Protein AF-A0A6L7WJ72-F1 (afdb_monomer_lite)

Foldseek 3Di:
DQPCVPDPVSVVVLLVVLQVVQLVQLVVLVVPDPDRDSVNSSQLRSVLSSVLSVLLSCLLVLCVVDPPVPDDPVVNCVSLVVSLQVSLVVSVVVSVVSLVVQVVDPVDDPSNVVSCVVVCPCSSVVSSVVSVVSNVVSSVVVVVVVVVVVVVVVVVVVVVVVVVVVVVVVVD

Secondary structure (DSSP, 8-state):
--TTTTSHHHHHHHHHHHHHHHHHHHHHHHHTSTT--HHHHHHHHHHHHHHHHHHHTTHHHHHHHS-TTTS-HHHHHHHHHHHHHHHHHHHHHHHHHHHHHHHTSTTS-HHHHHHHHTTGGGHHHHHHHHHHHHHHHHHHHHHHHHHHHHHHHHHHHHHHHHHHHHHHHHT-

Structure (mmCIF, N/CA/C/O backbone):
data_AF-A0A6L7WJ72-F1
#
_entry.id   AF-A0A6L7WJ72-F1
#
loop_
_atom_site.group_PDB
_atom_site.id
_atom_site.type_symbol
_atom_site.label_atom_id
_atom_site.label_alt_id
_atom_site.label_comp_id
_atom_site.label_asym_id
_atom_site.label_entity_id
_atom_site.label_seq_id
_atom_site.pdbx_PDB_ins_code
_atom_site.Cartn_x
_atom_site.Cartn_y
_atom_site.Cartn_z
_atom_site.occupancy
_atom_site.B_iso_or_equiv
_atom_site.auth_seq_id
_atom_site.auth_comp_id
_atom_site.auth_asym_id
_atom_site.auth_atom_id
_atom_site.pdbx_PDB_model_num
ATOM 1 N N . MET A 1 1 ? -15.420 7.872 7.456 1.00 66.81 1 MET A N 1
ATOM 2 C CA . MET A 1 1 ? -14.258 8.659 6.985 1.00 66.81 1 MET A CA 1
ATOM 3 C C . MET A 1 1 ? -12.991 7.870 7.291 1.00 66.81 1 MET A C 1
ATOM 5 O O . MET A 1 1 ? -12.925 7.295 8.369 1.00 66.81 1 MET A O 1
ATOM 9 N N . HIS A 1 2 ? -12.045 7.760 6.353 1.00 74.06 2 HIS A N 1
ATOM 10 C CA . HIS A 1 2 ? -10.807 6.997 6.562 1.00 74.06 2 HIS A CA 1
ATOM 11 C C . HIS A 1 2 ? -9.865 7.766 7.511 1.00 74.06 2 HIS A C 1
ATOM 13 O O . HIS A 1 2 ? -9.567 8.929 7.224 1.00 74.06 2 HIS A O 1
ATOM 19 N N . PRO A 1 3 ? -9.363 7.166 8.605 1.00 78.06 3 PRO A N 1
ATOM 20 C CA . PRO A 1 3 ? -8.590 7.884 9.628 1.00 78.06 3 PRO A CA 1
ATOM 21 C C . PRO A 1 3 ? -7.298 8.511 9.085 1.00 78.06 3 PRO A C 1
ATOM 23 O O . PRO A 1 3 ? -6.949 9.633 9.457 1.00 78.06 3 PRO A O 1
ATOM 26 N N . ILE A 1 4 ? -6.633 7.843 8.134 1.00 79.12 4 ILE A N 1
ATOM 27 C CA . ILE A 1 4 ? -5.433 8.383 7.468 1.00 79.12 4 ILE A CA 1
ATOM 28 C C . ILE A 1 4 ? -5.768 9.627 6.635 1.00 79.12 4 ILE A C 1
ATOM 30 O O . ILE A 1 4 ? -4.973 10.560 6.596 1.00 79.12 4 ILE A O 1
ATOM 34 N N . LEU A 1 5 ? -6.957 9.689 6.021 1.00 77.94 5 LEU A N 1
ATOM 35 C CA . LEU A 1 5 ? -7.352 10.815 5.169 1.00 77.94 5 LEU A CA 1
ATOM 36 C C . LEU A 1 5 ? -7.883 12.018 5.958 1.00 77.94 5 LEU A C 1
ATOM 38 O O . LEU A 1 5 ? -7.962 13.116 5.414 1.00 77.94 5 LEU A O 1
ATOM 42 N N . ALA A 1 6 ? -8.217 11.820 7.234 1.00 79.94 6 ALA A N 1
ATOM 43 C CA . ALA A 1 6 ? -8.837 12.834 8.078 1.00 79.94 6 ALA A CA 1
ATOM 44 C C . ALA A 1 6 ? -7.880 13.953 8.526 1.00 79.94 6 ALA A C 1
ATOM 46 O O . ALA A 1 6 ? -8.349 14.984 8.992 1.00 79.94 6 ALA A O 1
ATOM 47 N N . SER A 1 7 ? -6.554 13.786 8.415 1.00 84.56 7 SER A N 1
ATOM 48 C CA . SER A 1 7 ? -5.608 14.887 8.659 1.00 84.56 7 SER A CA 1
ATOM 49 C C . SER A 1 7 ? -4.576 15.018 7.543 1.00 84.56 7 SER A C 1
ATOM 51 O O . SER A 1 7 ? -4.068 14.026 7.021 1.00 84.56 7 SER A O 1
ATOM 53 N N . GLY A 1 8 ? -4.238 16.262 7.188 1.00 83.94 8 GLY A N 1
ATOM 54 C CA . GLY A 1 8 ? -3.206 16.561 6.189 1.00 83.94 8 GLY A CA 1
ATOM 55 C C . GLY A 1 8 ? -1.859 15.924 6.530 1.00 83.94 8 GLY A C 1
ATOM 56 O O . GLY A 1 8 ? -1.261 15.279 5.676 1.00 83.94 8 GLY A O 1
ATOM 57 N N . GLN A 1 9 ? -1.442 16.009 7.795 1.00 86.75 9 GLN A N 1
ATOM 58 C CA . GLN A 1 9 ? -0.180 15.439 8.269 1.00 86.75 9 GLN A CA 1
ATOM 59 C C . GLN A 1 9 ? -0.127 13.909 8.137 1.00 86.75 9 GLN A C 1
ATOM 61 O O . GLN A 1 9 ? 0.869 13.382 7.652 1.00 86.75 9 GLN A O 1
ATOM 66 N N . ARG A 1 10 ? -1.194 13.179 8.506 1.00 86.50 10 ARG A N 1
ATOM 67 C CA . ARG A 1 10 ? -1.225 11.710 8.360 1.00 86.50 10 ARG A CA 1
ATOM 68 C C . ARG A 1 10 ? -1.200 11.294 6.893 1.00 86.50 10 ARG A C 1
ATOM 70 O O . ARG A 1 10 ? -0.485 10.358 6.552 1.00 86.50 10 ARG A O 1
ATOM 77 N N . ARG A 1 11 ? -1.919 12.017 6.025 1.00 87.88 11 ARG A N 1
ATOM 78 C CA . ARG A 1 11 ? -1.855 11.810 4.569 1.00 87.88 11 ARG A CA 1
ATOM 79 C C . ARG A 1 11 ? -0.449 12.027 4.028 1.00 87.88 11 ARG A C 1
ATOM 81 O O . ARG A 1 11 ? 0.023 11.203 3.256 1.00 87.88 11 ARG A O 1
ATOM 88 N N . LEU A 1 12 ? 0.215 13.106 4.442 1.00 89.00 12 LEU A N 1
ATOM 89 C CA . LEU A 1 12 ? 1.564 13.424 3.984 1.00 89.00 12 LEU A CA 1
ATOM 90 C C . LEU A 1 12 ? 2.570 12.355 4.422 1.00 89.00 12 LEU A C 1
ATOM 92 O O . LEU A 1 12 ? 3.321 11.868 3.588 1.00 89.00 12 LEU A O 1
ATOM 96 N N . LEU A 1 13 ? 2.543 11.943 5.694 1.00 90.00 13 LEU A N 1
ATOM 97 C CA . LEU A 1 13 ? 3.407 10.871 6.205 1.00 90.00 13 LEU A CA 1
ATOM 98 C C . LEU A 1 13 ? 3.148 9.540 5.489 1.00 90.00 13 LEU A C 1
ATOM 100 O O . LEU A 1 13 ? 4.087 8.823 5.150 1.00 90.00 13 LEU A O 1
ATOM 104 N N . TYR A 1 14 ? 1.880 9.231 5.209 1.00 91.31 14 TYR A N 1
ATOM 105 C CA . TYR A 1 14 ? 1.510 8.049 4.440 1.00 91.31 14 TYR A CA 1
ATOM 106 C C . TYR A 1 14 ? 2.083 8.098 3.020 1.00 91.31 14 TYR A C 1
ATOM 108 O O . TYR A 1 14 ? 2.768 7.167 2.607 1.00 91.31 14 TYR A O 1
ATOM 116 N N . LEU A 1 15 ? 1.882 9.194 2.284 1.00 91.50 15 LEU A N 1
ATOM 117 C CA . LEU A 1 15 ? 2.446 9.352 0.940 1.00 91.50 15 LEU A CA 1
ATOM 118 C C . LEU A 1 15 ? 3.979 9.336 0.953 1.00 91.50 15 LEU A C 1
ATOM 120 O O . LEU A 1 15 ? 4.581 8.691 0.100 1.00 91.50 15 LEU A O 1
ATOM 124 N N . ALA A 1 16 ? 4.610 9.963 1.948 1.00 92.75 16 ALA A N 1
ATOM 125 C CA . ALA A 1 16 ? 6.059 9.932 2.125 1.00 92.75 16 ALA A CA 1
ATOM 126 C C . ALA A 1 16 ? 6.582 8.498 2.311 1.00 92.75 16 ALA A C 1
ATOM 128 O O . ALA A 1 16 ? 7.610 8.150 1.737 1.00 92.75 16 ALA A O 1
ATOM 129 N N . SER A 1 17 ? 5.855 7.639 3.035 1.00 94.12 17 SER A N 1
ATOM 130 C CA . SER A 1 17 ? 6.226 6.224 3.178 1.00 94.12 17 SER A CA 1
ATOM 131 C C . SER A 1 17 ? 6.186 5.464 1.846 1.00 94.12 17 SER A C 1
ATOM 133 O O . SER A 1 17 ? 7.083 4.672 1.570 1.00 94.12 17 SER A O 1
ATOM 135 N N . TRP A 1 18 ? 5.223 5.761 0.968 1.00 94.94 18 TRP A N 1
ATOM 136 C CA . TRP A 1 18 ? 5.150 5.155 -0.367 1.00 94.94 18 TRP A CA 1
ATOM 137 C C . TRP A 1 18 ? 6.216 5.681 -1.322 1.00 94.94 18 TRP A C 1
ATOM 139 O O . TRP A 1 18 ? 6.755 4.912 -2.117 1.00 94.94 18 TRP A O 1
ATOM 149 N N . VAL A 1 19 ? 6.574 6.962 -1.212 1.00 93.56 19 VAL A N 1
ATOM 150 C CA . VAL A 1 19 ? 7.731 7.524 -1.921 1.00 93.56 19 VAL A CA 1
ATOM 151 C C . VAL A 1 19 ? 9.020 6.847 -1.453 1.00 93.56 19 VAL A C 1
ATOM 153 O O . VAL A 1 19 ? 9.837 6.471 -2.289 1.00 93.56 19 VAL A O 1
ATOM 156 N N . LEU A 1 20 ? 9.182 6.622 -0.145 1.00 94.56 20 LEU A N 1
ATOM 157 C CA . LEU A 1 20 ? 10.327 5.897 0.407 1.00 94.56 20 LEU A CA 1
ATOM 158 C C . LEU A 1 20 ? 10.381 4.446 -0.093 1.00 94.56 20 LEU A C 1
ATOM 160 O O . LEU A 1 20 ? 11.447 3.986 -0.486 1.00 94.56 20 LEU A O 1
ATOM 164 N N . ILE A 1 21 ? 9.250 3.736 -0.148 1.00 93.56 21 ILE A N 1
ATOM 165 C CA . ILE A 1 21 ? 9.179 2.393 -0.751 1.00 93.56 21 ILE A CA 1
ATOM 166 C C . ILE A 1 21 ? 9.617 2.437 -2.222 1.00 93.56 21 ILE A C 1
ATOM 168 O O . ILE A 1 21 ? 10.428 1.616 -2.649 1.00 93.56 21 ILE A O 1
ATOM 172 N N . GLY A 1 22 ? 9.139 3.424 -2.986 1.00 92.00 22 GLY A N 1
ATOM 173 C CA . GLY A 1 22 ? 9.550 3.617 -4.377 1.00 92.00 22 GLY A CA 1
ATOM 174 C C . GLY A 1 22 ? 11.053 3.892 -4.524 1.00 92.00 22 GLY A C 1
ATOM 175 O O . GLY A 1 22 ? 11.708 3.337 -5.404 1.00 92.00 22 GLY A O 1
ATOM 176 N N . LEU A 1 23 ? 11.620 4.692 -3.618 1.00 93.00 23 LEU A N 1
ATOM 177 C CA . LEU A 1 23 ? 13.055 4.965 -3.538 1.00 93.00 23 LEU A CA 1
ATOM 178 C C . LEU A 1 23 ? 13.861 3.692 -3.241 1.00 93.00 23 LEU A C 1
ATOM 1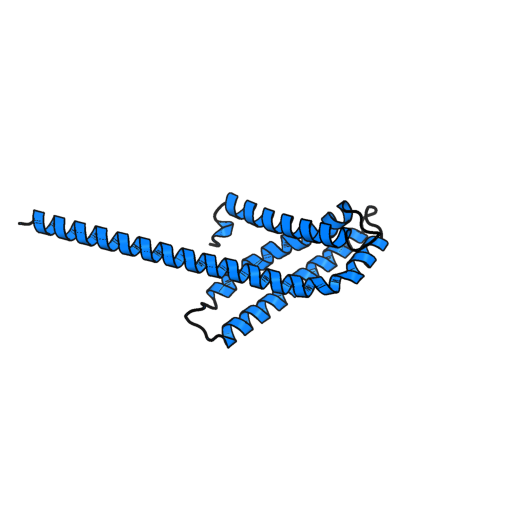80 O O . LEU A 1 23 ? 14.864 3.444 -3.903 1.00 93.00 23 LEU A O 1
ATOM 184 N N . LEU A 1 24 ? 13.417 2.866 -2.289 1.00 91.88 24 LEU A N 1
ATOM 185 C CA . LEU A 1 24 ? 14.075 1.599 -1.954 1.00 91.88 24 LEU A CA 1
ATOM 186 C C . LEU A 1 24 ? 14.079 0.632 -3.138 1.00 91.88 24 LEU A C 1
ATOM 188 O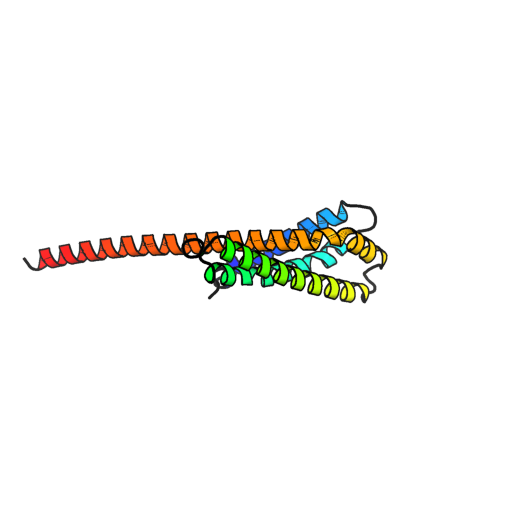 O . LEU A 1 24 ? 15.109 0.022 -3.427 1.00 91.88 24 LEU A O 1
ATOM 192 N N . PHE A 1 25 ? 12.968 0.533 -3.869 1.00 88.94 25 PHE A N 1
ATOM 193 C CA . PHE A 1 25 ? 12.943 -0.239 -5.106 1.00 88.94 25 PHE A CA 1
ATOM 194 C C . PHE A 1 25 ? 13.886 0.340 -6.163 1.00 88.94 25 PHE A C 1
ATOM 196 O O . PHE A 1 25 ? 14.607 -0.422 -6.801 1.00 88.94 25 PHE A O 1
ATOM 203 N N . ALA A 1 26 ? 13.922 1.664 -6.342 1.00 89.00 26 ALA A N 1
ATOM 204 C CA . ALA A 1 26 ? 14.833 2.300 -7.290 1.00 89.00 26 ALA A CA 1
ATOM 205 C C . ALA A 1 26 ? 16.306 1.997 -6.958 1.00 89.00 26 ALA A C 1
ATOM 207 O O . ALA A 1 26 ? 17.071 1.642 -7.857 1.00 89.00 26 ALA A O 1
ATOM 208 N N . VAL A 1 27 ? 16.683 2.048 -5.673 1.00 89.19 27 VAL A N 1
ATOM 209 C CA . VAL A 1 27 ? 18.013 1.636 -5.195 1.00 89.19 27 VAL A CA 1
ATOM 210 C C . VAL A 1 27 ? 18.267 0.165 -5.521 1.00 89.19 27 VAL A C 1
ATOM 212 O O . VAL A 1 27 ? 19.262 -0.136 -6.180 1.00 89.19 27 VAL A O 1
ATOM 215 N N . ALA A 1 28 ? 17.356 -0.736 -5.138 1.00 85.81 28 ALA A N 1
ATOM 216 C CA . ALA A 1 28 ? 17.498 -2.174 -5.370 1.00 85.81 28 ALA A CA 1
ATOM 217 C C . ALA A 1 28 ? 17.677 -2.510 -6.860 1.00 85.81 28 ALA A C 1
ATOM 219 O O . ALA A 1 28 ? 18.544 -3.305 -7.218 1.00 85.81 28 ALA A O 1
ATOM 220 N N . TRP A 1 29 ? 16.917 -1.856 -7.742 1.00 81.38 29 TRP A N 1
ATOM 221 C CA . TRP A 1 29 ? 17.043 -2.031 -9.190 1.00 81.38 29 TRP A CA 1
ATOM 222 C C . TRP A 1 29 ? 18.351 -1.484 -9.750 1.00 81.38 29 TRP A C 1
ATOM 224 O O . TRP A 1 29 ? 18.967 -2.134 -10.591 1.00 81.38 29 TRP A O 1
ATOM 234 N N . SER A 1 30 ? 18.775 -0.303 -9.292 1.00 81.38 30 SER A N 1
ATOM 235 C CA . SER A 1 30 ? 20.022 0.319 -9.747 1.00 81.38 30 SER A CA 1
ATOM 236 C C . SER A 1 30 ? 21.268 -0.452 -9.297 1.00 81.38 30 SER A C 1
ATOM 238 O O . SER A 1 30 ? 22.263 -0.481 -10.013 1.00 81.38 30 SER A O 1
ATOM 240 N N . ALA A 1 31 ? 21.198 -1.134 -8.149 1.00 81.62 31 ALA A N 1
ATOM 241 C CA . ALA A 1 31 ? 22.268 -1.989 -7.644 1.00 81.62 31 ALA A CA 1
ATOM 242 C C . ALA A 1 31 ? 22.339 -3.354 -8.357 1.00 81.62 31 ALA A C 1
ATOM 244 O O . ALA A 1 31 ? 23.377 -4.010 -8.332 1.00 81.62 31 ALA A O 1
ATOM 245 N N . ALA A 1 32 ? 21.254 -3.790 -9.007 1.00 73.44 32 ALA A N 1
ATOM 246 C CA . ALA A 1 32 ? 21.122 -5.131 -9.579 1.00 73.44 32 ALA A CA 1
ATOM 247 C C . ALA A 1 32 ? 21.726 -5.302 -10.991 1.00 73.44 32 ALA A C 1
ATOM 249 O O . ALA A 1 32 ? 21.512 -6.343 -11.623 1.00 73.44 32 ALA A O 1
ATOM 250 N N . GLY A 1 33 ? 22.448 -4.313 -11.530 1.00 65.50 33 G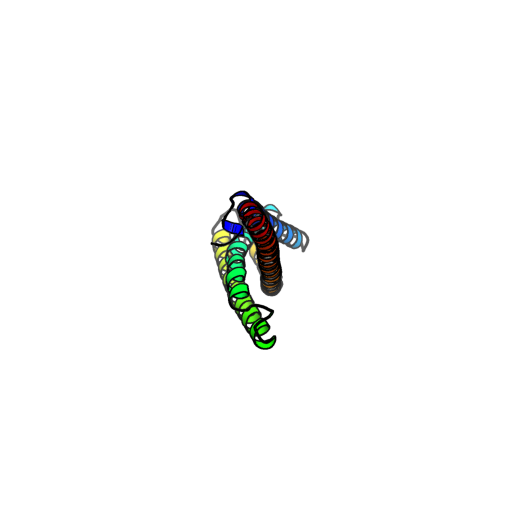LY A N 1
ATOM 251 C CA . GLY A 1 33 ? 23.289 -4.501 -12.717 1.00 65.50 33 GLY A CA 1
ATOM 252 C C . GLY A 1 33 ? 23.546 -3.245 -13.561 1.00 65.50 33 GLY A C 1
ATOM 253 O O . GLY A 1 33 ? 22.876 -2.225 -13.398 1.00 65.50 33 GLY A O 1
ATOM 254 N N . PRO A 1 34 ? 24.510 -3.322 -14.496 1.00 61.16 34 PRO A N 1
ATOM 255 C CA . PRO A 1 34 ? 24.854 -2.218 -15.386 1.00 61.16 34 PRO A CA 1
ATOM 256 C C . PRO A 1 34 ? 23.704 -1.925 -16.363 1.00 61.16 34 PRO A C 1
ATOM 258 O O . PRO A 1 34 ? 23.116 -2.841 -16.932 1.00 61.16 34 PRO A O 1
ATOM 261 N N . GLY A 1 35 ? 23.375 -0.642 -16.546 1.00 65.00 35 GLY A N 1
ATOM 262 C CA . GLY A 1 35 ? 22.379 -0.174 -17.525 1.00 65.00 35 GLY A CA 1
ATOM 263 C C . GLY A 1 35 ? 21.250 0.689 -16.954 1.00 65.00 35 GLY A C 1
ATOM 264 O O . GLY A 1 35 ? 20.605 1.417 -17.703 1.00 65.00 35 GLY A O 1
ATOM 265 N N . VAL A 1 36 ? 21.037 0.690 -15.634 1.00 68.50 36 VAL A N 1
ATOM 266 C CA . VAL A 1 36 ? 19.975 1.487 -15.000 1.00 68.50 36 VAL A CA 1
ATOM 267 C C . VAL A 1 36 ? 20.568 2.692 -14.276 1.00 68.50 36 VAL A C 1
ATOM 269 O O . VAL A 1 36 ? 21.162 2.573 -13.207 1.00 68.50 36 VAL A O 1
ATOM 272 N N . ARG A 1 37 ? 20.377 3.888 -14.839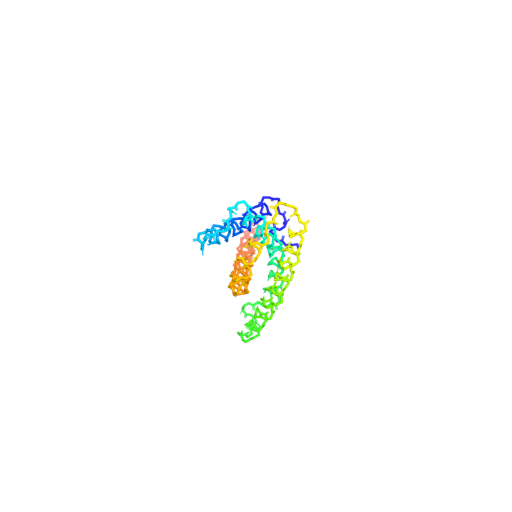 1.00 77.06 37 ARG A N 1
ATOM 273 C CA . ARG A 1 37 ? 20.711 5.137 -14.140 1.00 77.06 37 ARG A CA 1
ATOM 274 C C . ARG A 1 37 ? 19.679 5.402 -13.045 1.00 77.06 37 ARG A C 1
ATOM 276 O O . ARG A 1 37 ? 18.478 5.330 -13.294 1.00 77.06 37 ARG A O 1
ATOM 283 N N . PHE A 1 38 ? 20.146 5.785 -11.859 1.00 79.69 38 PHE A N 1
ATOM 284 C CA . PHE A 1 38 ? 19.297 6.040 -10.692 1.00 79.69 38 PHE A CA 1
ATOM 285 C C . PHE A 1 38 ? 18.113 7.004 -10.950 1.00 79.69 38 PHE A C 1
ATOM 287 O O . PHE A 1 38 ? 16.997 6.676 -10.546 1.00 79.69 38 PHE A O 1
ATOM 294 N N . PRO A 1 39 ? 18.263 8.123 -11.694 1.00 82.69 39 PRO A N 1
ATOM 295 C CA . PRO A 1 39 ? 17.122 8.983 -12.030 1.00 82.69 39 PRO A CA 1
ATOM 296 C C . PRO A 1 39 ? 16.048 8.285 -12.878 1.00 82.69 39 PRO A C 1
ATOM 298 O O . PRO A 1 39 ? 14.856 8.481 -12.650 1.00 82.69 39 PRO A O 1
ATOM 301 N N . GLY A 1 40 ? 16.460 7.427 -13.818 1.00 82.69 40 GLY A N 1
ATOM 302 C CA . GLY A 1 40 ? 15.534 6.610 -14.604 1.00 82.69 40 GLY A CA 1
ATOM 303 C C . GLY A 1 40 ? 14.784 5.612 -13.722 1.00 82.69 40 GLY A C 1
ATOM 304 O O . GLY A 1 40 ? 13.580 5.423 -13.879 1.00 82.69 40 GLY A O 1
ATOM 305 N N . ALA A 1 41 ? 15.461 5.055 -12.716 1.00 85.06 41 ALA A N 1
ATOM 306 C CA . ALA A 1 41 ? 14.828 4.156 -11.760 1.00 85.06 41 ALA A CA 1
ATOM 307 C C . ALA A 1 41 ? 13.754 4.813 -10.909 1.00 85.06 41 ALA A C 1
ATOM 309 O O . ALA A 1 41 ? 12.685 4.237 -10.709 1.00 85.06 41 ALA A O 1
ATOM 310 N N . LEU A 1 42 ? 14.001 6.040 -10.461 1.00 88.94 42 LEU A N 1
ATOM 311 C CA . LEU A 1 42 ? 12.999 6.803 -9.729 1.00 88.94 42 LEU A CA 1
ATOM 312 C C . LEU A 1 42 ? 11.758 7.064 -10.580 1.00 88.94 42 LEU A C 1
ATOM 314 O O . LEU A 1 42 ? 10.643 6.828 -10.118 1.00 88.94 42 LEU A O 1
ATOM 318 N N . ALA A 1 43 ? 11.946 7.501 -11.826 1.00 88.50 43 ALA A N 1
ATOM 319 C CA . ALA A 1 43 ? 10.836 7.790 -12.726 1.00 88.50 43 ALA A CA 1
ATOM 320 C C . ALA A 1 43 ? 10.002 6.541 -13.058 1.00 88.50 43 ALA A C 1
ATOM 322 O O . ALA A 1 43 ? 8.786 6.653 -13.195 1.00 88.50 43 ALA A O 1
ATOM 323 N N . VAL A 1 44 ? 10.618 5.356 -13.127 1.00 88.50 44 VAL A N 1
ATOM 324 C CA . VAL A 1 44 ? 9.903 4.091 -13.358 1.00 88.50 44 VAL A CA 1
ATOM 325 C C . VAL A 1 44 ? 9.115 3.644 -12.130 1.00 88.50 44 VAL A C 1
ATOM 327 O O . VAL A 1 44 ? 7.964 3.238 -12.267 1.00 88.50 44 VAL A O 1
ATOM 330 N N . VAL A 1 45 ? 9.713 3.707 -10.938 1.00 90.25 45 VAL A N 1
ATOM 331 C CA . VAL A 1 45 ? 9.166 3.012 -9.766 1.00 90.25 45 VAL A CA 1
ATOM 332 C C . VAL A 1 45 ? 8.286 3.905 -8.888 1.00 90.25 45 VAL A C 1
ATOM 334 O O . VAL A 1 45 ? 7.248 3.462 -8.395 1.00 90.25 45 VAL A O 1
ATOM 337 N N . VAL A 1 46 ? 8.655 5.174 -8.694 1.00 92.25 46 VAL A N 1
ATOM 338 C CA . VAL A 1 46 ? 7.975 6.043 -7.719 1.00 92.25 46 VAL A CA 1
ATOM 339 C C . VAL A 1 46 ? 6.498 6.280 -8.068 1.00 92.25 46 VAL A C 1
ATOM 341 O O . VAL A 1 46 ? 5.663 6.085 -7.179 1.00 92.25 46 VAL A O 1
ATOM 344 N N . PRO A 1 47 ? 6.115 6.650 -9.310 1.00 94.31 47 PRO A N 1
ATOM 345 C CA . PRO A 1 47 ? 4.711 6.925 -9.616 1.00 94.31 47 PRO A CA 1
ATOM 346 C C . PRO A 1 47 ? 3.798 5.698 -9.425 1.00 94.31 47 PRO A C 1
ATOM 348 O O . PRO A 1 47 ? 2.786 5.828 -8.726 1.00 94.31 47 PRO A O 1
ATOM 351 N N . PRO A 1 48 ? 4.152 4.490 -9.915 1.00 93.88 48 PRO A N 1
ATOM 352 C CA . PRO A 1 48 ? 3.386 3.284 -9.611 1.00 93.88 48 PRO A CA 1
ATOM 353 C C . PRO A 1 48 ? 3.344 2.924 -8.120 1.00 93.88 48 PRO A C 1
ATOM 355 O O . PRO A 1 48 ? 2.311 2.451 -7.651 1.00 93.88 48 PRO A O 1
ATOM 358 N N . SER A 1 49 ? 4.423 3.133 -7.351 1.00 94.81 49 SER A N 1
ATOM 359 C CA . SER A 1 49 ? 4.419 2.891 -5.896 1.00 94.81 49 SER A CA 1
ATOM 360 C C . SER A 1 49 ? 3.451 3.817 -5.158 1.00 94.81 49 SER A C 1
ATOM 362 O O . SER A 1 49 ? 2.702 3.365 -4.294 1.00 94.81 49 SER A O 1
ATOM 364 N N . VAL A 1 50 ? 3.418 5.101 -5.522 1.00 95.25 50 VAL A N 1
ATOM 365 C CA . VAL A 1 50 ? 2.470 6.067 -4.949 1.00 95.25 50 VAL A CA 1
ATOM 366 C C . VAL A 1 50 ? 1.033 5.699 -5.315 1.00 95.25 50 VAL A C 1
ATOM 368 O O . VAL A 1 50 ? 0.168 5.691 -4.438 1.00 95.25 50 VAL A O 1
ATOM 371 N N . PHE A 1 51 ? 0.777 5.327 -6.574 1.00 96.56 51 PHE A N 1
ATOM 372 C CA . PHE A 1 51 ? -0.529 4.814 -6.996 1.00 96.56 51 PHE A CA 1
ATOM 373 C C . PHE A 1 51 ? -0.950 3.598 -6.162 1.00 96.56 51 PHE A C 1
ATOM 375 O O . PHE A 1 51 ? -2.080 3.537 -5.672 1.00 96.56 51 PHE A O 1
ATOM 382 N N . TYR A 1 52 ? -0.032 2.656 -5.939 1.00 96.25 52 TYR A N 1
ATOM 383 C CA . TYR A 1 52 ? -0.324 1.475 -5.138 1.00 96.25 52 TYR A CA 1
ATOM 384 C C . TYR A 1 52 ? -0.670 1.800 -3.690 1.00 96.25 52 TYR A C 1
ATOM 386 O O . TYR A 1 52 ? -1.520 1.134 -3.101 1.00 96.25 52 TYR A O 1
ATOM 394 N N . GLY A 1 53 ? -0.094 2.867 -3.136 1.00 94.19 53 GLY A N 1
ATOM 395 C CA . GLY A 1 53 ? -0.507 3.382 -1.839 1.00 94.19 53 GLY A CA 1
ATOM 396 C C . GLY A 1 53 ? -1.987 3.742 -1.787 1.00 94.19 53 GLY A C 1
ATOM 397 O O . GLY A 1 53 ? -2.679 3.371 -0.844 1.00 94.19 53 GLY A O 1
ATOM 398 N N . PHE A 1 54 ? -2.530 4.369 -2.830 1.00 93.81 54 PHE A N 1
ATOM 399 C CA . PHE A 1 54 ? -3.970 4.632 -2.890 1.00 93.81 54 PHE A CA 1
ATOM 400 C C . PHE A 1 54 ? -4.799 3.349 -2.976 1.00 93.81 54 PHE A C 1
ATOM 402 O O . PHE A 1 54 ? -5.826 3.245 -2.307 1.00 93.81 54 PHE A O 1
ATOM 409 N N . VAL A 1 55 ? -4.341 2.350 -3.735 1.00 94.50 55 VAL A N 1
ATOM 410 C CA . VAL A 1 55 ? -4.996 1.033 -3.789 1.00 94.50 55 VAL A CA 1
ATOM 411 C C . VAL A 1 55 ? -4.972 0.364 -2.412 1.00 94.50 55 VAL A C 1
ATOM 413 O O . VAL A 1 55 ? -5.992 -0.159 -1.968 1.00 94.50 55 VAL A O 1
ATOM 416 N N . CYS A 1 56 ? -3.857 0.440 -1.685 1.00 95.00 56 CYS A N 1
ATOM 417 C CA . CYS A 1 56 ? -3.706 -0.133 -0.347 1.00 95.00 56 CYS A CA 1
ATOM 418 C C . CYS A 1 56 ? -4.602 0.530 0.714 1.00 95.00 56 CYS A C 1
ATOM 420 O O . CYS A 1 56 ? -4.945 -0.121 1.699 1.00 95.00 56 CYS A O 1
ATOM 422 N N . LEU A 1 57 ? -5.078 1.767 0.512 1.00 92.31 57 LEU A N 1
ATOM 423 C CA . LEU A 1 57 ? -6.116 2.354 1.379 1.00 92.31 57 LEU A CA 1
ATOM 424 C C . LEU A 1 57 ? -7.435 1.563 1.332 1.00 92.31 57 LEU A C 1
ATOM 426 O O . LEU A 1 57 ? -8.217 1.607 2.283 1.00 92.31 57 LEU A O 1
ATOM 430 N N . SER A 1 58 ? -7.695 0.807 0.257 1.00 91.75 58 SER A N 1
ATOM 431 C CA . SER A 1 58 ? -8.866 -0.077 0.183 1.00 91.75 58 SER A CA 1
ATOM 432 C C . SER A 1 58 ? -8.819 -1.211 1.215 1.00 91.75 58 SER A C 1
ATOM 434 O O . SER A 1 58 ? -9.877 -1.676 1.652 1.00 91.75 58 SER A O 1
ATOM 436 N N . ALA A 1 59 ? -7.622 -1.596 1.683 1.00 91.75 59 ALA A N 1
ATOM 437 C CA . ALA A 1 59 ? -7.436 -2.644 2.684 1.00 91.75 59 ALA A CA 1
ATOM 438 C C . ALA A 1 59 ? -8.176 -2.328 3.991 1.00 91.75 59 ALA A C 1
ATOM 440 O O . ALA A 1 59 ? -8.706 -3.235 4.627 1.00 91.75 59 ALA A O 1
ATOM 441 N N . TRP A 1 60 ? -8.330 -1.047 4.348 1.00 91.00 60 TRP A N 1
ATOM 442 C CA . TRP A 1 60 ? -9.155 -0.627 5.484 1.00 91.00 60 TRP A CA 1
ATOM 443 C C . TRP A 1 60 ? -10.585 -1.174 5.419 1.00 91.00 60 TRP A C 1
ATOM 445 O O . TRP A 1 60 ? -11.123 -1.663 6.415 1.00 91.00 60 TRP A O 1
ATOM 455 N N . TYR A 1 61 ? -11.216 -1.115 4.244 1.00 90.81 61 TYR A N 1
ATOM 456 C CA . TYR A 1 61 ? -12.581 -1.606 4.064 1.00 90.81 61 TYR A CA 1
ATOM 457 C C . TYR A 1 61 ? -12.637 -3.133 4.094 1.00 90.81 61 TYR A C 1
ATOM 459 O O . TYR A 1 61 ? -13.565 -3.690 4.681 1.00 90.81 61 TYR A O 1
ATOM 467 N N . VAL A 1 62 ? -11.616 -3.803 3.553 1.00 91.56 62 VAL A N 1
ATOM 468 C CA . VAL A 1 62 ? -11.472 -5.264 3.635 1.00 91.56 62 VAL A CA 1
ATOM 469 C C . VAL A 1 62 ? -11.372 -5.713 5.096 1.00 91.56 62 VAL A C 1
ATOM 471 O O . VAL A 1 62 ? -12.142 -6.576 5.528 1.00 91.56 62 VAL A O 1
ATOM 474 N N . CYS A 1 63 ? -10.507 -5.073 5.889 1.00 91.75 63 CYS A N 1
ATOM 475 C CA . CYS A 1 63 ? -10.344 -5.342 7.319 1.00 91.75 63 CYS A CA 1
ATOM 476 C C . CYS A 1 63 ? -11.649 -5.124 8.098 1.00 91.75 63 CYS A C 1
ATOM 478 O O . CYS A 1 63 ? -12.009 -5.933 8.952 1.00 91.75 63 CYS A O 1
ATOM 480 N N . ARG A 1 64 ? -12.408 -4.066 7.777 1.00 89.00 64 ARG A N 1
ATOM 481 C CA . ARG A 1 64 ? -13.717 -3.807 8.401 1.00 89.00 64 ARG A CA 1
ATOM 482 C C . ARG A 1 64 ? -14.786 -4.834 8.027 1.00 89.00 64 ARG A C 1
ATOM 484 O O . ARG A 1 64 ? -15.618 -5.164 8.869 1.00 89.00 64 ARG A O 1
ATOM 491 N N . ALA A 1 65 ? -14.785 -5.331 6.792 1.00 88.81 65 ALA A N 1
ATOM 492 C CA . ALA A 1 65 ? -15.715 -6.366 6.338 1.00 88.81 65 ALA A CA 1
ATOM 493 C C . ALA A 1 65 ? -15.383 -7.756 6.916 1.00 88.81 65 ALA A C 1
ATOM 495 O O . ALA A 1 65 ? -16.260 -8.620 7.025 1.00 88.81 65 ALA A O 1
ATOM 496 N N . THR A 1 66 ? -14.128 -7.959 7.331 1.00 88.94 66 THR A N 1
ATOM 497 C CA . THR A 1 66 ? -13.622 -9.213 7.903 1.00 88.94 66 THR A CA 1
ATOM 498 C C . THR A 1 66 ? -12.990 -9.010 9.290 1.00 88.94 66 THR A C 1
ATOM 500 O O . THR A 1 66 ? -11.778 -9.147 9.446 1.00 88.94 66 THR A O 1
ATOM 503 N N . PRO A 1 67 ? -13.778 -8.702 10.340 1.00 86.44 67 PRO A N 1
ATOM 504 C CA . PRO A 1 67 ? -13.231 -8.551 11.686 1.00 86.44 67 PRO A CA 1
ATOM 505 C C . PRO A 1 67 ? -12.600 -9.861 12.175 1.00 86.44 67 PRO A C 1
ATOM 507 O O . PRO A 1 67 ? -13.249 -10.908 12.111 1.00 86.44 67 PRO A O 1
ATOM 510 N N . LEU A 1 68 ? -11.373 -9.790 12.704 1.00 84.06 68 LEU A N 1
ATOM 511 C CA . LEU A 1 68 ? -10.606 -10.966 13.148 1.00 84.06 68 LEU A CA 1
ATOM 512 C C . LEU A 1 68 ? -11.335 -11.777 14.231 1.00 84.06 68 LEU A C 1
ATOM 514 O O . LEU A 1 68 ? -11.297 -12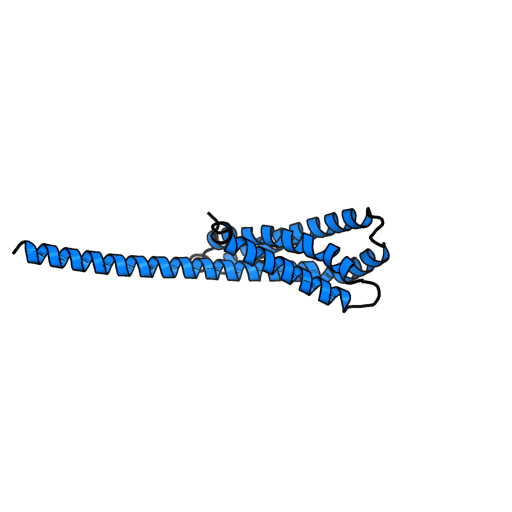.999 14.204 1.00 84.06 68 LEU A O 1
ATOM 518 N N . ALA A 1 69 ? -12.048 -11.108 15.142 1.00 80.62 69 ALA A N 1
ATOM 519 C CA . ALA A 1 69 ? -12.749 -11.758 16.251 1.00 80.62 69 ALA A CA 1
ATOM 520 C C . ALA A 1 69 ? -14.076 -12.439 15.857 1.00 80.62 69 ALA A C 1
ATOM 522 O O . ALA A 1 69 ? -14.614 -13.219 16.634 1.00 80.62 69 ALA A O 1
ATOM 523 N N . ALA A 1 70 ? -14.637 -12.130 14.681 1.00 79.56 70 ALA A N 1
ATOM 524 C CA . ALA A 1 70 ? -16.015 -12.503 14.336 1.00 79.56 70 ALA A CA 1
ATOM 525 C C . ALA A 1 70 ? -16.131 -13.450 13.131 1.00 79.56 70 ALA A C 1
ATOM 527 O O . ALA A 1 70 ? -17.240 -13.843 12.760 1.00 79.56 70 ALA A O 1
ATOM 528 N N . ARG A 1 71 ? -15.023 -13.766 12.449 1.00 83.88 71 ARG A N 1
ATOM 529 C CA . ARG A 1 71 ? -15.020 -14.515 11.183 1.00 83.88 71 ARG A CA 1
ATOM 530 C C . ARG A 1 71 ? -14.061 -15.698 11.250 1.00 83.88 71 ARG A C 1
ATOM 532 O O . ARG A 1 71 ? -13.041 -15.639 11.922 1.00 83.88 71 ARG A O 1
ATOM 539 N N . SER A 1 72 ? -14.384 -16.764 10.519 1.00 88.75 72 SER A N 1
ATOM 540 C CA . SER A 1 72 ? -13.510 -17.933 10.408 1.00 88.75 72 SER A CA 1
ATOM 541 C C . SER A 1 72 ? -12.206 -17.590 9.683 1.00 88.75 72 SER A C 1
ATOM 543 O O . SER A 1 72 ? -12.197 -16.785 8.746 1.00 88.75 72 SER A O 1
ATOM 545 N N . ALA A 1 73 ? -11.113 -18.253 10.076 1.00 87.06 73 ALA A N 1
ATOM 546 C CA . ALA A 1 73 ? -9.787 -18.052 9.486 1.00 87.06 73 ALA A CA 1
ATOM 547 C C . ALA A 1 73 ? -9.791 -18.229 7.958 1.00 87.06 73 ALA A C 1
ATOM 549 O O . ALA A 1 73 ? -9.221 -17.413 7.242 1.00 87.06 73 ALA A O 1
ATOM 550 N N . VAL A 1 74 ? -10.520 -19.229 7.447 1.00 88.62 74 VAL A N 1
ATOM 551 C CA . VAL A 1 74 ? -10.661 -19.485 6.002 1.00 88.62 74 VAL A CA 1
ATOM 552 C C . VAL A 1 74 ? -11.258 -18.285 5.269 1.00 88.62 74 VAL A C 1
ATOM 554 O O . VAL A 1 74 ? -10.752 -17.880 4.226 1.00 88.62 74 VAL A O 1
ATOM 557 N N . ARG A 1 75 ? -12.313 -17.671 5.818 1.00 88.19 75 ARG A N 1
ATOM 558 C CA . ARG A 1 75 ? -12.953 -16.512 5.187 1.00 88.19 75 ARG A CA 1
ATOM 559 C C . ARG A 1 75 ? -12.040 -15.289 5.204 1.00 88.19 75 ARG A C 1
ATOM 561 O O . ARG A 1 75 ? -12.019 -14.540 4.229 1.00 88.19 75 ARG A O 1
ATOM 568 N N . ILE A 1 76 ? -11.299 -15.089 6.292 1.00 89.56 76 ILE A N 1
ATOM 569 C CA . ILE A 1 76 ? -10.316 -14.006 6.411 1.00 89.56 76 ILE A CA 1
ATOM 570 C C . ILE A 1 76 ? -9.231 -14.199 5.345 1.00 89.56 76 ILE A C 1
ATOM 572 O O . ILE A 1 76 ? -9.058 -13.329 4.494 1.00 89.56 76 ILE A O 1
ATOM 576 N N . LEU A 1 77 ? -8.579 -15.364 5.325 1.00 90.75 77 LEU A N 1
ATOM 577 C CA . LEU A 1 77 ? -7.515 -15.680 4.371 1.00 90.75 77 LEU A CA 1
ATOM 578 C C . LEU A 1 77 ? -7.991 -15.576 2.921 1.00 90.75 77 LEU A C 1
ATOM 580 O O . LEU A 1 77 ? -7.332 -14.923 2.121 1.00 90.75 77 LEU A O 1
ATOM 584 N N . GLY A 1 78 ? -9.157 -16.135 2.590 1.00 92.31 78 GLY A N 1
ATOM 585 C CA . GLY A 1 78 ? -9.714 -16.063 1.238 1.00 92.31 78 GLY A CA 1
ATOM 586 C C . GLY A 1 78 ? -10.004 -14.630 0.785 1.00 92.31 78 GLY A C 1
ATOM 587 O O . GLY A 1 78 ? -9.672 -14.257 -0.339 1.00 92.31 78 GLY A O 1
ATOM 588 N N . THR A 1 79 ? -10.562 -13.795 1.669 1.00 92.88 79 THR A N 1
ATOM 589 C CA . THR A 1 79 ? -10.866 -12.392 1.338 1.00 92.88 79 THR A CA 1
ATOM 590 C C . THR A 1 79 ? -9.585 -11.578 1.150 1.00 92.88 79 THR A C 1
ATOM 592 O O . THR A 1 79 ? -9.477 -10.826 0.184 1.00 92.88 79 THR A O 1
ATOM 595 N N . HIS A 1 80 ? -8.597 -11.741 2.037 1.00 93.19 80 HIS A N 1
ATOM 596 C CA . HIS A 1 80 ? -7.314 -11.036 1.936 1.00 93.19 80 HIS A CA 1
ATOM 597 C C . HIS A 1 80 ? -6.471 -11.522 0.761 1.00 93.19 80 HIS A C 1
ATOM 599 O O . HIS A 1 80 ? -5.826 -10.704 0.113 1.00 93.19 80 HIS A O 1
ATOM 605 N N . ALA A 1 81 ? -6.499 -12.817 0.444 1.00 94.69 81 ALA A N 1
ATOM 606 C CA . ALA A 1 81 ? -5.842 -13.360 -0.740 1.00 94.69 81 ALA A CA 1
ATOM 607 C C . ALA A 1 81 ? -6.473 -12.802 -2.023 1.00 94.69 81 ALA A C 1
ATOM 609 O O . ALA A 1 81 ? -5.761 -12.264 -2.867 1.00 94.69 81 ALA A O 1
ATOM 610 N N . GLY A 1 82 ? -7.805 -12.845 -2.144 1.00 96.06 82 GLY A N 1
ATOM 611 C CA . GLY A 1 82 ? -8.510 -12.288 -3.301 1.00 96.06 82 GLY A CA 1
ATOM 612 C C . GLY A 1 82 ? -8.272 -10.785 -3.464 1.00 96.06 82 GLY A C 1
ATOM 613 O O . GLY A 1 82 ? -7.950 -10.323 -4.556 1.00 96.06 82 GLY A O 1
ATOM 614 N N . ALA A 1 83 ? -8.352 -10.024 -2.370 1.00 96.00 83 ALA A N 1
ATOM 615 C CA . ALA A 1 83 ? -8.085 -8.590 -2.392 1.00 96.00 83 ALA A CA 1
ATOM 616 C C . ALA A 1 83 ? -6.628 -8.273 -2.767 1.00 96.00 83 ALA A C 1
ATOM 618 O O . ALA A 1 83 ? -6.400 -7.377 -3.577 1.00 96.00 83 ALA A O 1
ATOM 619 N N . ALA A 1 84 ? -5.655 -9.034 -2.252 1.00 96.94 84 ALA A N 1
ATOM 620 C CA . ALA A 1 84 ? -4.247 -8.872 -2.602 1.00 96.94 84 ALA A CA 1
ATOM 621 C C . ALA A 1 84 ? -3.989 -9.157 -4.087 1.00 96.94 84 ALA A C 1
ATOM 623 O O . ALA A 1 84 ? -3.261 -8.401 -4.728 1.00 96.94 84 ALA A O 1
ATOM 624 N N . VAL A 1 85 ? -4.612 -10.199 -4.650 1.00 97.19 85 VAL A N 1
ATOM 625 C CA . VAL A 1 85 ? -4.515 -10.521 -6.082 1.00 97.19 85 VAL A CA 1
ATOM 626 C C . VAL A 1 85 ? -5.076 -9.382 -6.930 1.00 97.19 85 VAL A C 1
ATOM 628 O O . VAL A 1 85 ? -4.395 -8.916 -7.840 1.00 97.19 85 VAL A O 1
ATOM 631 N N . VAL A 1 86 ? -6.275 -8.884 -6.612 1.00 97.69 86 VAL A N 1
ATOM 632 C CA . VAL A 1 86 ? -6.899 -7.775 -7.354 1.00 97.69 86 VAL A CA 1
ATOM 633 C C . VAL A 1 86 ? -6.068 -6.496 -7.241 1.00 97.69 86 VAL A C 1
ATOM 635 O O . VAL A 1 86 ? -5.793 -5.854 -8.253 1.00 97.69 86 VAL A O 1
ATOM 638 N N . ALA A 1 87 ? -5.622 -6.138 -6.035 1.00 97.44 87 ALA A N 1
ATOM 639 C CA . ALA A 1 87 ? -4.789 -4.961 -5.807 1.00 97.44 87 ALA A CA 1
ATOM 640 C C . ALA A 1 87 ? -3.468 -5.047 -6.583 1.00 97.44 87 ALA A C 1
ATOM 642 O O . ALA A 1 87 ? -3.090 -4.099 -7.273 1.00 97.44 87 ALA A O 1
ATOM 643 N N . THR A 1 88 ? -2.799 -6.198 -6.519 1.00 97.12 88 THR A N 1
ATOM 644 C CA . THR A 1 88 ? -1.543 -6.444 -7.234 1.00 97.12 88 THR A CA 1
ATOM 645 C C . THR A 1 88 ? -1.754 -6.407 -8.745 1.00 97.12 88 THR A C 1
ATOM 647 O O . THR A 1 88 ? -0.960 -5.796 -9.451 1.00 97.12 88 THR A O 1
ATOM 650 N N . ALA A 1 89 ? -2.839 -6.988 -9.261 1.00 96.88 89 ALA A N 1
ATOM 651 C CA . ALA A 1 89 ? -3.163 -6.931 -10.685 1.00 96.88 89 ALA A CA 1
ATOM 652 C C . ALA A 1 89 ? -3.376 -5.484 -11.161 1.00 96.88 89 ALA A C 1
ATOM 654 O O . ALA A 1 89 ? -2.801 -5.081 -12.170 1.00 96.88 89 ALA A O 1
ATOM 655 N N . LEU A 1 90 ? -4.133 -4.677 -10.408 1.00 97.06 90 LEU A N 1
ATOM 656 C CA . LEU A 1 90 ? -4.314 -3.250 -10.698 1.00 97.06 90 LEU A CA 1
ATOM 657 C C . LEU A 1 90 ? -2.984 -2.494 -10.691 1.00 97.06 90 LEU A C 1
ATOM 659 O O . LEU A 1 90 ? -2.737 -1.664 -11.566 1.00 97.06 90 LEU A O 1
ATOM 663 N N . TRP A 1 91 ? -2.112 -2.797 -9.731 1.00 96.88 91 TRP A N 1
ATOM 664 C CA . TRP A 1 91 ? -0.785 -2.198 -9.664 1.00 96.88 91 TRP A CA 1
ATOM 665 C C . TRP A 1 91 ? 0.073 -2.541 -10.878 1.00 96.88 91 TRP A C 1
ATOM 667 O O . TRP A 1 91 ? 0.643 -1.637 -11.482 1.00 96.88 91 TRP A O 1
ATOM 677 N N . MET A 1 92 ? 0.109 -3.814 -11.276 1.00 95.56 92 MET A N 1
ATOM 678 C CA . MET A 1 92 ? 0.851 -4.266 -12.455 1.00 95.56 92 MET A CA 1
ATOM 679 C C . MET A 1 92 ? 0.316 -3.627 -13.741 1.00 95.56 92 MET A C 1
ATOM 681 O O . MET A 1 92 ? 1.103 -3.217 -14.590 1.00 95.56 92 MET A O 1
ATOM 685 N N . LEU A 1 93 ? -1.007 -3.474 -13.875 1.00 95.38 93 LEU A N 1
ATOM 686 C CA . LEU A 1 93 ? -1.616 -2.785 -15.017 1.00 95.38 93 LEU A CA 1
ATOM 687 C C . LEU A 1 93 ? -1.171 -1.321 -15.107 1.00 95.38 93 LEU A C 1
ATOM 689 O O . LEU A 1 93 ? -0.801 -0.856 -16.187 1.00 95.38 93 LEU A O 1
ATOM 693 N N . VAL A 1 94 ? -1.176 -0.604 -13.979 1.00 95.19 94 VAL A N 1
ATOM 694 C CA . VAL A 1 94 ? -0.704 0.786 -13.930 1.00 95.19 94 VAL A CA 1
ATOM 695 C C . VAL A 1 94 ? 0.792 0.873 -14.185 1.00 95.19 94 VAL A C 1
ATOM 697 O O . VAL A 1 94 ? 1.223 1.756 -14.920 1.00 95.19 94 VAL A O 1
ATOM 700 N N . TRP A 1 95 ? 1.577 -0.052 -13.639 1.00 92.69 95 TRP A N 1
ATOM 701 C CA . TRP A 1 95 ? 3.016 -0.111 -13.868 1.00 92.69 95 TRP A CA 1
ATOM 702 C C . TRP A 1 95 ? 3.347 -0.292 -15.354 1.00 92.69 95 TRP A C 1
ATOM 704 O O . TRP A 1 95 ? 4.107 0.489 -15.921 1.00 92.69 95 TRP A O 1
ATOM 714 N N . GLU A 1 96 ? 2.739 -1.277 -16.017 1.00 90.81 96 GLU A N 1
ATOM 715 C CA . GLU A 1 96 ? 2.924 -1.521 -17.453 1.00 90.81 96 GLU A CA 1
ATOM 716 C C . GLU A 1 96 ? 2.434 -0.344 -18.307 1.00 90.81 96 GLU A C 1
ATOM 718 O O . GLU A 1 96 ? 3.091 0.052 -19.270 1.00 90.81 96 GLU A O 1
ATOM 723 N N . GLY A 1 97 ? 1.289 0.251 -17.957 1.00 91.62 97 GLY A N 1
ATOM 724 C CA . GLY A 1 97 ? 0.795 1.465 -18.608 1.00 91.62 97 GLY A CA 1
ATOM 725 C C . GLY A 1 97 ? 1.785 2.623 -18.491 1.00 91.62 97 GLY A C 1
ATOM 726 O O . GLY A 1 97 ? 2.090 3.280 -19.485 1.00 91.62 97 GLY A O 1
ATOM 727 N N . TRP A 1 98 ? 2.343 2.819 -17.298 1.00 92.25 98 TRP A N 1
ATOM 728 C CA . TRP A 1 98 ? 3.325 3.858 -17.020 1.00 92.25 98 TRP A CA 1
ATOM 729 C C . TRP A 1 98 ? 4.626 3.659 -17.802 1.00 92.25 98 TRP A C 1
ATOM 731 O O . TRP A 1 98 ? 5.125 4.602 -18.413 1.00 92.25 98 TRP A O 1
ATOM 741 N N . LEU A 1 99 ? 5.129 2.425 -17.879 1.00 88.69 99 LEU A N 1
ATOM 742 C CA . LEU A 1 99 ? 6.304 2.101 -18.691 1.00 88.69 99 LEU A CA 1
ATOM 743 C C . LEU A 1 99 ? 6.104 2.460 -20.170 1.00 88.69 99 LEU A C 1
ATOM 745 O O . LEU A 1 99 ? 7.012 3.013 -20.787 1.00 88.69 99 LEU A O 1
ATOM 749 N N . ARG A 1 100 ? 4.918 2.207 -20.742 1.00 87.69 100 ARG A N 1
ATOM 750 C CA . ARG A 1 100 ? 4.617 2.593 -22.135 1.00 87.69 100 ARG A CA 1
ATOM 751 C C . ARG A 1 100 ? 4.638 4.109 -22.338 1.00 87.69 100 ARG A C 1
ATOM 753 O O . ARG A 1 100 ? 5.116 4.566 -23.370 1.00 87.69 100 ARG A O 1
ATOM 760 N N . VAL A 1 101 ? 4.155 4.877 -21.360 1.00 88.75 101 VAL A N 1
ATOM 761 C CA . VAL A 1 101 ? 4.203 6.349 -21.396 1.00 88.75 101 VAL A CA 1
ATOM 762 C C . VAL A 1 101 ? 5.649 6.846 -21.361 1.00 88.75 101 VAL A C 1
ATOM 764 O O . VAL A 1 101 ? 6.008 7.724 -22.140 1.00 88.75 101 VAL A O 1
ATOM 767 N N . LEU A 1 102 ? 6.494 6.259 -20.507 1.00 86.88 102 LEU A N 1
ATOM 768 C CA . LEU A 1 102 ? 7.905 6.638 -20.403 1.00 86.88 102 LEU A CA 1
ATOM 769 C C . LEU A 1 102 ? 8.690 6.353 -21.689 1.00 86.88 102 LEU A C 1
ATOM 771 O O . LEU A 1 102 ? 9.491 7.185 -22.092 1.00 86.88 102 LEU A O 1
ATOM 775 N N . VAL A 1 103 ? 8.435 5.229 -22.364 1.00 79.44 103 VAL A N 1
ATOM 776 C CA . VAL A 1 103 ? 9.097 4.875 -23.638 1.00 79.44 103 VAL A CA 1
ATOM 777 C C . VAL A 1 103 ? 8.748 5.848 -24.770 1.00 79.44 103 VAL A C 1
ATOM 779 O O . VAL A 1 103 ? 9.545 6.045 -25.679 1.00 79.44 103 VAL A O 1
ATOM 782 N N . GLY A 1 104 ? 7.583 6.498 -24.713 1.00 75.12 104 GLY A N 1
ATOM 783 C CA . GLY A 1 104 ? 7.227 7.560 -25.657 1.00 75.12 104 GLY A CA 1
ATOM 784 C C . GLY A 1 104 ? 8.046 8.848 -25.491 1.00 75.12 104 GLY A C 1
ATOM 785 O O . GLY A 1 104 ? 7.912 9.759 -26.305 1.00 75.12 104 GLY A O 1
ATOM 786 N N . SER A 1 105 ? 8.876 8.950 -24.446 1.00 76.19 105 SER A N 1
ATOM 787 C CA . SER A 1 105 ? 9.711 10.115 -24.157 1.00 76.19 105 SER A CA 1
ATOM 788 C C . SER A 1 105 ? 11.128 9.955 -24.727 1.00 76.19 105 SER A C 1
ATOM 790 O O . SER A 1 105 ? 11.772 8.942 -24.458 1.00 76.19 105 SER A O 1
ATOM 792 N N . PRO A 1 106 ? 11.698 10.987 -25.383 1.00 69.44 106 PRO A N 1
ATOM 793 C CA . PRO A 1 106 ? 13.096 10.984 -25.833 1.00 69.44 106 PRO A CA 1
ATOM 794 C C . PRO A 1 106 ? 14.122 10.819 -24.699 1.00 69.44 106 PRO A C 1
ATOM 796 O O . PRO A 1 106 ? 15.294 10.557 -24.953 1.00 69.44 106 PRO A O 1
ATOM 799 N N . ALA A 1 107 ? 13.702 11.022 -23.445 1.00 69.75 107 ALA A N 1
ATOM 800 C CA . ALA A 1 107 ? 14.560 10.945 -22.267 1.00 69.75 107 ALA A CA 1
ATOM 801 C C . ALA A 1 107 ? 14.765 9.511 -21.736 1.00 69.75 107 ALA A C 1
ATOM 803 O O . ALA A 1 107 ? 15.544 9.326 -20.799 1.00 69.75 107 ALA A O 1
ATOM 804 N N . PHE A 1 108 ? 14.065 8.514 -22.290 1.00 74.00 108 PHE A N 1
ATOM 805 C CA . PHE A 1 108 ? 14.109 7.126 -21.833 1.00 74.00 108 PHE A CA 1
ATOM 806 C C . PHE A 1 108 ? 14.578 6.184 -22.944 1.00 74.00 108 PHE A C 1
ATOM 808 O O . PHE A 1 108 ? 13.964 6.087 -24.000 1.00 74.00 108 PHE A O 1
ATOM 815 N N . ASP A 1 109 ? 15.670 5.469 -22.679 1.00 68.56 109 ASP A N 1
ATOM 816 C CA . ASP A 1 109 ? 16.248 4.490 -23.600 1.00 68.56 109 ASP A CA 1
ATOM 817 C C . ASP A 1 109 ? 15.517 3.137 -23.500 1.00 68.56 109 ASP A C 1
ATOM 819 O O . ASP A 1 109 ? 15.141 2.693 -22.409 1.00 68.56 109 ASP A O 1
ATOM 823 N N . ALA A 1 110 ? 15.356 2.449 -24.630 1.00 68.56 110 ALA A N 1
ATOM 824 C CA . ALA A 1 110 ? 14.761 1.118 -24.713 1.00 68.56 110 ALA A CA 1
ATOM 825 C C . ALA A 1 110 ? 15.522 0.085 -23.858 1.00 68.56 110 ALA A C 1
ATOM 827 O O . ALA A 1 110 ? 14.896 -0.775 -23.238 1.00 68.56 110 ALA A O 1
ATOM 828 N N . GLY A 1 111 ? 16.848 0.222 -23.719 1.00 70.38 111 GLY A N 1
ATOM 829 C CA . GLY A 1 111 ? 17.660 -0.671 -22.878 1.00 70.38 111 GLY A CA 1
ATOM 830 C C . GLY A 1 111 ? 17.302 -0.626 -21.385 1.00 70.38 111 GLY A C 1
ATOM 831 O O . GLY A 1 111 ? 17.466 -1.614 -20.665 1.00 70.38 111 GLY A O 1
ATOM 832 N N . VAL A 1 112 ? 16.746 0.495 -20.911 1.00 70.69 112 VAL A N 1
ATOM 833 C CA . VAL A 1 112 ? 16.257 0.629 -19.532 1.00 70.69 112 VAL A CA 1
ATOM 834 C C . VAL A 1 112 ? 15.002 -0.224 -19.334 1.00 70.69 112 VAL A C 1
ATOM 836 O O . VAL A 1 112 ? 14.875 -0.911 -18.321 1.00 70.69 112 VAL A O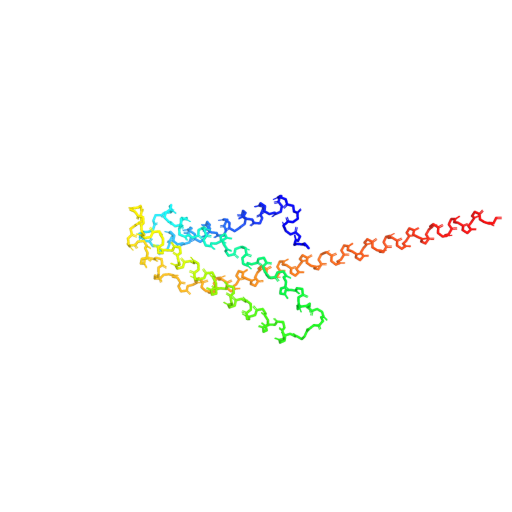 1
ATOM 839 N N . LEU A 1 113 ? 14.095 -0.244 -20.313 1.00 72.56 113 LEU A N 1
ATOM 840 C CA . LEU A 1 113 ? 12.859 -1.023 -20.254 1.00 72.56 113 LEU A CA 1
ATOM 841 C C . LEU A 1 113 ? 13.124 -2.529 -20.183 1.00 72.56 113 LEU A C 1
ATOM 843 O O . LEU A 1 113 ? 12.514 -3.212 -19.361 1.00 72.56 113 LEU A O 1
ATOM 847 N N . ASP A 1 114 ? 14.034 -3.042 -21.007 1.00 77.25 114 ASP A N 1
ATOM 848 C CA . ASP A 1 114 ? 14.366 -4.470 -21.023 1.00 77.25 114 ASP A CA 1
ATOM 849 C C . ASP A 1 114 ? 14.994 -4.905 -19.697 1.00 77.25 114 ASP A C 1
ATOM 851 O O . ASP A 1 114 ? 14.627 -5.938 -19.130 1.00 77.25 114 ASP A O 1
ATOM 855 N N . ALA A 1 115 ? 15.849 -4.053 -19.124 1.00 77.31 115 ALA A N 1
ATOM 856 C CA . ALA A 1 115 ? 16.400 -4.249 -17.790 1.00 77.31 115 ALA A CA 1
ATOM 857 C C . ALA A 1 115 ? 15.313 -4.277 -16.694 1.00 77.31 115 ALA A C 1
ATOM 859 O O . ALA A 1 115 ? 15.439 -5.044 -15.731 1.00 77.31 115 ALA A O 1
ATOM 860 N N . TYR A 1 116 ? 14.252 -3.473 -16.826 1.00 77.00 116 TYR A N 1
ATOM 861 C CA . TYR A 1 116 ? 13.106 -3.493 -15.911 1.00 77.00 116 TYR A CA 1
ATOM 862 C C . TYR A 1 116 ? 12.232 -4.729 -16.092 1.00 77.00 116 TYR A C 1
ATOM 864 O O . TYR A 1 116 ? 11.908 -5.390 -15.106 1.00 77.00 116 TYR A O 1
ATOM 872 N N . ARG A 1 117 ? 11.885 -5.076 -17.333 1.00 77.44 117 ARG A N 1
ATOM 873 C CA . ARG A 1 117 ? 11.052 -6.240 -17.659 1.00 77.44 117 ARG A CA 1
ATOM 874 C C . ARG A 1 117 ? 11.708 -7.551 -17.253 1.00 77.44 117 ARG A C 1
ATOM 876 O O . ARG A 1 117 ? 11.043 -8.399 -16.674 1.00 77.44 117 ARG A O 1
ATOM 883 N N . ALA A 1 118 ? 13.018 -7.691 -17.454 1.00 80.69 118 ALA A N 1
ATOM 884 C CA . ALA A 1 118 ? 13.759 -8.879 -17.027 1.00 80.69 118 ALA A CA 1
ATOM 885 C C . ALA A 1 118 ? 13.677 -9.127 -15.510 1.00 80.69 118 ALA A C 1
ATOM 887 O O . ALA A 1 118 ? 13.853 -10.248 -15.042 1.00 80.69 118 ALA A O 1
ATOM 888 N N . ARG A 1 119 ? 13.405 -8.076 -14.730 1.00 78.38 119 ARG A N 1
ATOM 889 C CA . ARG A 1 119 ? 13.366 -8.109 -13.266 1.00 78.38 119 ARG A CA 1
ATOM 890 C C . ARG A 1 119 ? 11.953 -7.930 -12.702 1.00 78.38 119 ARG A C 1
ATOM 892 O O . ARG A 1 119 ? 11.786 -7.997 -11.491 1.00 78.38 119 ARG A O 1
ATOM 899 N N . SER A 1 120 ? 10.926 -7.724 -13.530 1.00 81.06 120 SER A N 1
ATOM 900 C CA . SER A 1 120 ? 9.561 -7.428 -13.065 1.00 81.06 120 SER A CA 1
ATOM 901 C C . SER A 1 120 ? 8.857 -8.629 -12.428 1.00 81.06 120 SER A C 1
ATOM 903 O O . SER A 1 120 ? 7.868 -8.445 -11.723 1.00 81.06 120 SER A O 1
ATOM 905 N N . VAL A 1 121 ? 9.390 -9.846 -12.593 1.00 85.62 121 VAL A N 1
ATOM 906 C CA . VAL A 1 121 ? 8.817 -11.082 -12.029 1.00 85.62 121 VAL A CA 1
ATOM 907 C C . VAL A 1 121 ? 8.683 -11.050 -10.500 1.00 85.62 121 VAL A C 1
ATOM 909 O O . VAL A 1 121 ? 7.812 -11.714 -9.945 1.00 85.62 121 VAL A O 1
ATOM 912 N N . VAL A 1 122 ? 9.500 -10.247 -9.808 1.00 88.38 122 VAL A N 1
ATOM 913 C CA . VAL A 1 122 ? 9.431 -10.098 -8.344 1.00 88.38 122 VAL A CA 1
ATOM 914 C C . VAL A 1 122 ? 8.362 -9.098 -7.891 1.00 88.38 122 VAL A C 1
ATOM 916 O O . VAL A 1 122 ? 7.957 -9.127 -6.728 1.00 88.38 122 VAL A O 1
ATOM 919 N N . LEU A 1 123 ? 7.877 -8.226 -8.788 1.00 90.94 123 LEU A N 1
ATOM 920 C CA . LEU A 1 123 ? 6.898 -7.189 -8.450 1.00 90.94 123 LEU A CA 1
ATOM 921 C C . LEU A 1 123 ? 5.579 -7.781 -7.953 1.00 90.94 123 LEU A C 1
ATOM 923 O O . LEU A 1 123 ? 5.149 -7.364 -6.883 1.00 90.94 123 LEU A O 1
ATOM 927 N N . PRO A 1 124 ? 4.949 -8.777 -8.605 1.00 94.19 124 PRO A N 1
ATOM 928 C CA . PRO A 1 124 ? 3.694 -9.330 -8.103 1.00 94.19 124 PRO A CA 1
ATOM 929 C C . PRO A 1 124 ? 3.795 -9.848 -6.663 1.00 94.19 124 PRO A C 1
ATOM 931 O O . PRO A 1 124 ? 2.935 -9.554 -5.835 1.00 94.19 124 PRO A O 1
ATOM 934 N N . ALA A 1 125 ? 4.881 -10.555 -6.336 1.00 94.69 125 ALA A N 1
ATOM 935 C CA . ALA A 1 125 ? 5.124 -11.037 -4.979 1.00 94.69 125 ALA A CA 1
ATOM 936 C C . ALA A 1 125 ? 5.265 -9.873 -3.984 1.00 94.69 125 ALA A C 1
ATOM 938 O O . ALA A 1 125 ? 4.636 -9.881 -2.925 1.00 94.69 125 ALA A O 1
ATOM 939 N N . ALA A 1 126 ? 6.028 -8.838 -4.347 1.00 94.06 126 ALA A N 1
ATOM 940 C CA . ALA A 1 126 ? 6.149 -7.631 -3.537 1.00 94.06 126 ALA A CA 1
ATOM 941 C C . ALA A 1 126 ? 4.797 -6.918 -3.352 1.00 94.06 126 ALA A C 1
ATOM 943 O O . ALA A 1 126 ? 4.498 -6.457 -2.254 1.00 94.06 126 ALA A O 1
ATOM 944 N N . GLY A 1 127 ? 3.956 -6.875 -4.387 1.00 95.62 127 GLY A N 1
ATOM 945 C CA . GLY A 1 127 ? 2.622 -6.277 -4.344 1.00 95.62 127 GLY A CA 1
ATOM 946 C C . GLY A 1 127 ? 1.724 -6.972 -3.328 1.00 95.62 127 GLY A C 1
ATOM 947 O O . GLY A 1 127 ? 1.158 -6.309 -2.455 1.00 95.62 127 GLY A O 1
ATOM 948 N N . VAL A 1 128 ? 1.666 -8.304 -3.370 1.00 96.81 128 VAL A N 1
ATOM 949 C CA . VAL A 1 128 ? 0.893 -9.109 -2.411 1.00 96.81 128 VAL A CA 1
ATOM 950 C C . VAL A 1 128 ? 1.373 -8.863 -0.980 1.00 96.81 128 VAL A C 1
ATOM 952 O O . VAL A 1 128 ? 0.561 -8.578 -0.097 1.00 96.81 128 VAL A O 1
ATOM 955 N N . LEU A 1 129 ? 2.689 -8.906 -0.751 1.00 95.94 129 LEU A N 1
ATOM 956 C CA . LEU A 1 129 ? 3.275 -8.680 0.573 1.00 95.94 129 LEU A CA 1
ATOM 957 C C . LEU A 1 129 ? 2.994 -7.269 1.097 1.00 95.94 129 LEU A C 1
ATOM 959 O O . LEU A 1 129 ? 2.604 -7.110 2.252 1.00 95.94 129 LEU A O 1
ATOM 963 N N . LEU A 1 130 ? 3.141 -6.249 0.251 1.00 95.81 130 LEU A N 1
ATOM 964 C CA . LEU A 1 130 ? 2.836 -4.861 0.595 1.00 95.81 130 LEU A CA 1
ATOM 965 C C . LEU A 1 130 ? 1.348 -4.672 0.924 1.00 95.81 130 LEU A C 1
ATOM 967 O O . LEU A 1 130 ? 1.025 -3.947 1.867 1.00 95.81 130 LEU A O 1
ATOM 971 N N . PHE A 1 131 ? 0.444 -5.349 0.207 1.00 96.44 131 PHE A N 1
ATOM 972 C CA . PHE A 1 131 ? -0.987 -5.308 0.511 1.00 96.44 131 PHE A CA 1
ATOM 973 C C . PHE A 1 131 ? -1.289 -5.927 1.875 1.00 96.44 131 PHE A C 1
ATOM 975 O O . PHE A 1 131 ? -1.980 -5.314 2.687 1.00 96.44 131 PHE A O 1
ATOM 982 N N . TRP A 1 132 ? -0.744 -7.111 2.166 1.00 95.06 132 TRP A N 1
ATOM 983 C CA . TRP A 1 132 ? -0.918 -7.752 3.472 1.00 95.06 132 TRP A CA 1
ATOM 984 C C . TRP A 1 132 ? -0.302 -6.942 4.605 1.00 95.06 132 TRP A C 1
ATOM 986 O O . TRP A 1 132 ? -0.934 -6.783 5.648 1.00 95.06 132 TRP A O 1
ATOM 996 N N . PHE A 1 133 ? 0.888 -6.377 4.397 1.00 95.00 133 PHE A N 1
ATOM 997 C CA . PHE A 1 133 ? 1.515 -5.483 5.363 1.00 95.00 133 PHE A CA 1
ATOM 998 C C . PHE A 1 133 ? 0.635 -4.256 5.630 1.00 95.00 133 PHE A C 1
ATOM 1000 O O . PHE A 1 133 ? 0.368 -3.916 6.783 1.00 95.00 133 PHE A O 1
ATOM 1007 N N . SER A 1 134 ? 0.096 -3.634 4.578 1.00 94.69 134 SER A N 1
ATOM 1008 C CA . SER A 1 134 ? -0.864 -2.544 4.728 1.00 94.69 134 SER A CA 1
ATOM 1009 C C . SER A 1 134 ? -2.125 -2.993 5.474 1.00 94.69 134 SER A C 1
ATOM 1011 O O . SER A 1 134 ? -2.584 -2.290 6.373 1.00 94.69 134 SER A O 1
ATOM 1013 N N . GLY A 1 135 ? -2.667 -4.172 5.166 1.00 93.50 135 GLY A N 1
ATOM 1014 C CA . GLY A 1 135 ? -3.805 -4.762 5.875 1.00 93.50 135 GLY A CA 1
ATOM 1015 C C . GLY A 1 135 ? -3.530 -4.970 7.368 1.00 93.50 135 GLY A C 1
ATOM 1016 O O . GLY A 1 135 ? -4.367 -4.616 8.197 1.00 93.50 135 GLY A O 1
ATOM 1017 N N . MET A 1 136 ? -2.337 -5.454 7.725 1.00 92.94 136 MET A N 1
ATOM 1018 C CA . MET A 1 136 ? -1.898 -5.605 9.116 1.00 92.94 136 MET A CA 1
ATOM 1019 C C . MET A 1 136 ? -1.909 -4.260 9.853 1.00 92.94 136 MET A C 1
ATOM 1021 O O . MET A 1 136 ? -2.489 -4.150 10.934 1.00 92.94 136 MET A O 1
ATOM 1025 N N . LEU A 1 137 ? -1.336 -3.213 9.250 1.00 93.12 137 LEU A N 1
ATOM 1026 C CA . LEU A 1 137 ? -1.341 -1.867 9.831 1.00 93.12 137 LEU A CA 1
ATOM 1027 C C . LEU A 1 137 ? -2.764 -1.317 10.008 1.00 93.12 137 LEU A C 1
ATOM 1029 O O . LEU A 1 137 ? -3.057 -0.681 11.022 1.00 93.12 137 LEU A O 1
ATOM 1033 N N . HIS A 1 138 ? -3.669 -1.583 9.063 1.00 93.12 138 HIS A N 1
ATOM 1034 C CA . HIS A 1 138 ? -5.068 -1.171 9.184 1.00 93.12 138 HIS A CA 1
ATOM 1035 C C . HIS A 1 138 ? -5.812 -1.946 10.279 1.00 93.12 138 HIS A C 1
ATOM 1037 O O . HIS A 1 138 ? -6.583 -1.334 11.015 1.00 93.12 138 HIS A O 1
ATOM 1043 N N . TYR A 1 139 ? -5.569 -3.250 10.454 1.00 93.12 139 TYR A N 1
ATOM 1044 C CA . TYR A 1 139 ? -6.116 -3.990 11.597 1.00 93.12 139 TYR A CA 1
ATOM 1045 C C . TYR A 1 139 ? -5.613 -3.443 12.925 1.00 93.12 139 TYR A C 1
ATOM 1047 O O . TYR A 1 139 ? -6.411 -3.254 13.841 1.00 93.12 139 TYR A O 1
ATOM 1055 N N . LEU A 1 140 ? -4.316 -3.146 13.016 1.00 92.19 140 LEU A N 1
ATOM 1056 C CA . LEU A 1 140 ? -3.724 -2.562 14.210 1.00 92.19 140 LEU A CA 1
ATOM 1057 C C . LEU A 1 140 ? -4.360 -1.204 14.532 1.00 92.19 140 LEU A C 1
ATOM 1059 O O . LEU A 1 140 ? -4.722 -0.940 15.677 1.00 92.19 140 LEU A O 1
ATOM 1063 N N . LEU A 1 141 ? -4.577 -0.366 13.516 1.00 90.88 141 LEU A N 1
ATOM 1064 C CA . LEU A 1 141 ? -5.260 0.915 13.674 1.00 90.88 141 LEU A CA 1
ATOM 1065 C C . LEU A 1 141 ? -6.709 0.744 14.154 1.00 90.88 141 LEU A C 1
ATOM 1067 O O . LEU A 1 141 ? -7.125 1.437 15.082 1.00 90.88 141 LEU A O 1
ATOM 1071 N N . ILE A 1 142 ? -7.463 -0.197 13.573 1.00 90.69 142 ILE A N 1
ATOM 1072 C CA . ILE A 1 142 ? -8.828 -0.522 14.017 1.00 90.69 142 ILE A CA 1
ATOM 1073 C C . ILE A 1 142 ? -8.813 -0.976 15.482 1.00 90.69 142 ILE A C 1
ATOM 1075 O O . ILE A 1 142 ? -9.615 -0.481 16.272 1.00 90.69 142 ILE A O 1
ATOM 1079 N N . ALA A 1 143 ? -7.890 -1.866 15.855 1.00 91.19 143 ALA A N 1
ATOM 1080 C CA . ALA A 1 143 ? -7.760 -2.380 17.215 1.00 91.19 143 ALA A CA 1
ATOM 1081 C C . ALA A 1 143 ? -7.453 -1.258 18.224 1.00 91.19 143 ALA A C 1
ATOM 1083 O O . ALA A 1 143 ? -8.120 -1.152 19.257 1.00 91.19 143 ALA A O 1
ATOM 1084 N N . PHE A 1 144 ? -6.518 -0.361 17.898 1.00 90.56 144 PHE A N 1
ATOM 1085 C CA . PHE A 1 144 ? -6.213 0.804 18.731 1.00 90.56 144 PHE A CA 1
ATOM 1086 C C . PHE A 1 144 ? -7.403 1.755 18.876 1.00 90.56 144 PHE A C 1
ATOM 1088 O O . PHE A 1 144 ? -7.663 2.245 19.974 1.00 90.56 144 PHE A O 1
ATOM 1095 N N . GLU A 1 145 ? -8.148 2.020 17.799 1.00 90.62 145 GLU A N 1
ATOM 1096 C CA . GLU A 1 145 ? -9.361 2.839 17.881 1.00 90.62 145 GLU A CA 1
ATOM 1097 C C . GLU A 1 145 ? -10.425 2.191 18.771 1.00 90.62 145 GLU A C 1
ATOM 1099 O O . GLU A 1 145 ? -11.088 2.889 19.539 1.00 90.62 145 GLU A O 1
ATOM 1104 N N . THR A 1 146 ? -10.598 0.869 18.687 1.00 89.50 146 THR A N 1
ATOM 1105 C CA . THR A 1 146 ? -11.553 0.156 19.542 1.00 89.50 146 THR A CA 1
ATOM 1106 C C . THR A 1 146 ? -11.145 0.184 21.011 1.00 89.50 146 THR A C 1
ATOM 1108 O O . THR A 1 146 ? -12.005 0.436 21.851 1.00 89.50 146 THR A O 1
ATOM 1111 N N . ALA A 1 147 ? -9.854 0.023 21.316 1.00 89.69 147 ALA A N 1
ATOM 1112 C CA . ALA A 1 147 ? -9.340 0.081 22.682 1.00 89.69 147 ALA A CA 1
ATOM 1113 C C . ALA A 1 147 ? -9.547 1.470 23.308 1.00 89.69 147 ALA A C 1
ATOM 1115 O O . ALA A 1 147 ? -10.162 1.581 24.365 1.00 89.69 147 ALA A O 1
ATOM 1116 N N . ARG A 1 148 ? -9.162 2.545 22.603 1.00 90.75 148 ARG A N 1
ATOM 1117 C CA . ARG A 1 148 ? -9.352 3.925 23.096 1.00 90.75 148 ARG A CA 1
ATOM 1118 C C . ARG A 1 148 ? -10.822 4.279 23.322 1.00 90.75 148 ARG A C 1
ATOM 1120 O O . ARG A 1 148 ? -11.148 5.024 24.238 1.00 90.75 148 ARG A O 1
ATOM 1127 N N . ARG A 1 149 ? -11.730 3.774 22.477 1.00 91.81 149 ARG A N 1
ATOM 1128 C CA . ARG A 1 149 ? -13.176 3.992 22.659 1.00 91.81 149 ARG A CA 1
ATOM 1129 C C . ARG A 1 149 ? -13.728 3.239 23.867 1.00 91.81 149 ARG A C 1
ATOM 1131 O O . ARG A 1 149 ? -14.698 3.714 24.445 1.00 91.81 149 ARG A O 1
ATOM 1138 N N . ALA A 1 150 ? -13.164 2.083 24.214 1.00 91.75 150 ALA A N 1
ATOM 1139 C CA . ALA A 1 150 ? -13.551 1.347 25.413 1.00 91.75 150 ALA A CA 1
ATOM 1140 C C . ALA A 1 150 ? -13.096 2.092 26.676 1.00 91.75 150 ALA A C 1
ATOM 1142 O O . ALA A 1 150 ? -13.930 2.389 27.525 1.00 91.75 150 ALA A O 1
ATOM 1143 N N . GLU A 1 151 ? -11.830 2.511 26.721 1.00 93.00 151 GLU A N 1
ATOM 1144 C CA . GLU A 1 151 ? -11.251 3.295 27.823 1.00 93.00 151 GLU A CA 1
ATOM 1145 C C . GLU A 1 151 ? -12.018 4.610 28.062 1.00 93.00 151 GLU A C 1
ATOM 1147 O O . GLU A 1 151 ? -12.411 4.925 29.182 1.00 93.00 151 GLU A O 1
ATOM 1152 N N . ALA A 1 152 ? -12.346 5.347 26.994 1.00 93.25 152 ALA A N 1
ATOM 1153 C CA . ALA A 1 152 ? -13.125 6.582 27.109 1.00 93.25 152 ALA A CA 1
ATOM 1154 C C . ALA A 1 152 ? -14.549 6.360 27.659 1.00 93.25 152 ALA A C 1
ATOM 1156 O O . ALA A 1 152 ? -15.101 7.243 28.315 1.00 93.25 152 ALA A O 1
ATOM 1157 N N . ARG A 1 153 ? -15.165 5.201 27.387 1.00 93.56 153 ARG A N 1
ATOM 1158 C CA . ARG A 1 153 ? -16.489 4.856 27.932 1.00 93.56 153 ARG A CA 1
ATOM 1159 C C . ARG A 1 153 ? -16.408 4.484 29.403 1.00 93.56 153 ARG A C 1
ATOM 1161 O O . ARG A 1 153 ? -17.285 4.889 30.154 1.00 93.56 153 ARG A O 1
ATOM 1168 N N . GLU A 1 154 ? -15.376 3.747 29.796 1.00 95.06 154 GLU A N 1
ATOM 1169 C CA . GLU A 1 154 ? -15.131 3.372 31.189 1.00 95.06 154 GLU A CA 1
ATOM 1170 C C . GLU A 1 154 ? -14.965 4.612 32.072 1.00 95.06 154 GLU A C 1
ATOM 1172 O O . GLU A 1 154 ? -15.715 4.784 33.032 1.00 95.06 154 GLU A O 1
ATOM 1177 N N . LEU A 1 155 ? -14.099 5.544 31.661 1.00 94.81 155 LEU A N 1
ATOM 1178 C CA . LEU A 1 155 ? -13.939 6.838 32.331 1.00 94.81 155 LEU A CA 1
ATOM 1179 C C . LEU A 1 155 ? -15.258 7.630 32.379 1.00 94.81 155 LEU A C 1
ATOM 1181 O O . LEU A 1 155 ? -15.577 8.260 33.386 1.00 94.81 155 LEU A O 1
ATOM 1185 N N . GLY A 1 156 ? -16.060 7.576 31.311 1.00 94.81 156 GLY A N 1
ATOM 1186 C CA . GLY A 1 156 ? -17.386 8.196 31.280 1.00 94.81 156 GLY A CA 1
ATOM 1187 C C . GLY A 1 156 ? -18.366 7.589 32.291 1.00 94.81 156 GLY A C 1
ATOM 1188 O O . GLY A 1 156 ? -19.114 8.325 32.934 1.00 94.81 156 GLY A O 1
ATOM 1189 N N . TYR A 1 157 ? -18.354 6.265 32.469 1.00 95.31 157 TYR A N 1
ATOM 1190 C CA . TYR A 1 157 ? -19.189 5.592 33.466 1.00 95.31 157 TYR A CA 1
ATOM 1191 C C . TYR A 1 157 ? -18.757 5.916 34.897 1.00 95.31 157 TYR A C 1
ATOM 1193 O O . TYR A 1 157 ? -19.621 6.124 35.747 1.00 95.31 157 TYR A O 1
ATOM 1201 N N . GLU A 1 158 ? -17.453 6.026 35.156 1.00 95.56 158 GLU A N 1
ATOM 1202 C CA . GLU A 1 158 ? -16.940 6.420 36.471 1.00 95.56 158 GLU A CA 1
ATOM 1203 C C . GLU A 1 158 ? -17.379 7.843 36.851 1.00 95.56 158 GLU A C 1
ATOM 1205 O O . GLU A 1 158 ? -17.842 8.076 37.969 1.00 95.56 158 GLU A O 1
ATOM 1210 N N . VAL A 1 159 ? -17.309 8.792 35.909 1.00 96.81 159 VAL A N 1
ATOM 1211 C CA . VAL A 1 159 ? -17.782 10.169 36.129 1.00 96.81 159 VAL A CA 1
ATOM 1212 C C . VAL A 1 159 ? -19.284 10.197 36.421 1.00 96.81 159 VAL A C 1
ATOM 1214 O O . VAL A 1 159 ? -19.700 10.817 37.398 1.00 96.81 159 VAL A O 1
ATOM 1217 N N . LEU A 1 160 ? -20.097 9.486 35.632 1.00 96.19 160 LEU A N 1
ATOM 1218 C CA . LEU A 1 160 ? -21.548 9.422 35.846 1.00 96.19 160 LEU A CA 1
ATOM 1219 C C . LEU A 1 160 ? -21.914 8.800 37.201 1.00 96.19 160 LEU A C 1
ATOM 1221 O O . LEU A 1 160 ? -22.845 9.270 37.855 1.00 96.19 160 LEU A O 1
ATOM 1225 N N . ALA A 1 161 ? -21.179 7.774 37.640 1.00 96.56 161 ALA A N 1
ATOM 1226 C CA . ALA A 1 161 ? -21.377 7.157 38.949 1.00 96.56 161 ALA A CA 1
ATOM 1227 C C . ALA A 1 161 ? -21.072 8.143 40.089 1.00 96.56 161 ALA A C 1
ATOM 1229 O O . ALA A 1 161 ? -21.902 8.323 40.981 1.00 96.56 161 ALA A O 1
ATOM 1230 N N . ARG A 1 162 ? -19.936 8.853 40.016 1.00 95.81 162 ARG A N 1
ATOM 1231 C CA . ARG A 1 162 ? -19.560 9.886 41.000 1.00 95.81 162 ARG A CA 1
ATOM 1232 C C . ARG A 1 162 ? -20.564 11.041 41.039 1.00 95.81 162 ARG A C 1
ATOM 1234 O O . ARG A 1 162 ? -20.904 11.536 42.109 1.00 95.81 162 ARG A O 1
ATOM 1241 N N . GLU A 1 163 ? -21.077 11.475 39.889 1.00 97.25 163 GLU A N 1
ATOM 1242 C CA . GLU A 1 163 ? -22.113 12.514 39.837 1.00 97.25 163 GLU A CA 1
ATOM 1243 C C . GLU A 1 163 ? -23.440 12.059 40.454 1.00 97.25 163 GLU A C 1
ATOM 1245 O O . GLU A 1 163 ? -24.117 12.856 41.109 1.00 97.25 163 GLU A O 1
ATOM 1250 N N . ALA A 1 164 ? -23.827 10.797 40.250 1.00 96.25 164 ALA A N 1
ATOM 1251 C CA . ALA A 1 164 ? -25.020 10.224 40.864 1.00 96.25 164 ALA A CA 1
ATOM 1252 C C . ALA A 1 164 ? -24.884 10.156 42.393 1.00 96.25 164 ALA A C 1
ATOM 1254 O O . ALA A 1 164 ? -25.814 10.540 43.102 1.00 96.25 164 ALA A O 1
ATOM 1255 N N . GLU A 1 165 ? -23.713 9.757 42.894 1.00 96.81 165 GLU A N 1
ATOM 1256 C CA . GLU A 1 165 ? -23.399 9.738 44.326 1.00 96.81 165 GLU A CA 1
ATOM 1257 C C . GLU A 1 165 ? -23.464 11.146 44.940 1.00 96.81 165 GLU A C 1
ATOM 1259 O O . GLU A 1 165 ? -24.154 11.363 45.936 1.00 96.81 165 GLU A O 1
ATOM 1264 N N . LEU A 1 166 ? -22.854 12.145 44.293 1.00 96.94 166 LEU A N 1
ATOM 1265 C CA . LEU A 1 166 ? -22.921 13.540 44.743 1.00 96.94 166 LEU A CA 1
ATOM 1266 C C . LEU A 1 166 ? -24.351 14.100 44.741 1.00 96.94 166 LEU A C 1
ATOM 1268 O O . LEU A 1 166 ? -24.710 14.873 45.629 1.00 96.94 166 LEU A O 1
ATOM 1272 N N . LYS A 1 167 ? -25.178 13.738 43.752 1.00 95.25 167 LYS A N 1
ATOM 1273 C CA . LYS A 1 167 ? -26.595 14.138 43.716 1.00 95.25 167 LYS A CA 1
ATOM 1274 C C . LYS A 1 167 ? -27.393 13.493 44.845 1.00 95.25 167 LYS A C 1
ATOM 1276 O O . LYS A 1 167 ? -28.220 14.179 45.436 1.00 95.25 167 LYS A O 1
ATOM 1281 N N . ALA A 1 168 ? -27.132 12.224 45.156 1.00 96.56 168 ALA A N 1
ATOM 1282 C CA . ALA A 1 168 ? -27.773 11.534 46.271 1.00 96.56 168 ALA A CA 1
ATOM 1283 C C . ALA A 1 168 ? -27.411 12.181 47.617 1.00 96.56 168 ALA A C 1
ATOM 1285 O O . ALA A 1 168 ? -28.304 12.445 48.415 1.00 96.56 168 ALA A O 1
ATOM 1286 N N . LEU A 1 169 ? -26.133 12.526 47.825 1.00 94.12 169 LEU A N 1
ATOM 1287 C CA . LEU A 1 169 ? -25.675 13.215 49.038 1.00 94.12 169 LEU A CA 1
ATOM 1288 C C . LEU A 1 169 ? -26.273 14.619 49.199 1.00 94.12 169 LEU A C 1
ATOM 1290 O O . LEU A 1 169 ? -26.522 15.046 50.315 1.00 94.12 169 LEU A O 1
ATOM 1294 N N . ARG A 1 170 ? -26.518 15.349 48.103 1.00 93.94 170 ARG A N 1
ATOM 1295 C CA . ARG A 1 170 ? -27.152 16.683 48.150 1.00 93.94 170 ARG A CA 1
ATOM 1296 C C . ARG A 1 170 ? -28.660 16.652 48.410 1.00 93.94 170 ARG A C 1
ATOM 1298 O O . ARG A 1 170 ? -29.229 17.700 48.692 1.00 93.94 170 ARG A O 1
ATOM 1305 N N . ALA A 1 171 ? -29.306 15.505 48.212 1.00 94.25 171 ALA A N 1
ATOM 1306 C CA . ALA A 1 171 ? -30.743 15.336 48.416 1.00 94.25 171 ALA A CA 1
ATOM 1307 C C . ALA A 1 171 ? -31.100 14.873 49.843 1.00 94.25 171 ALA A C 1
ATOM 1309 O O . ALA A 1 171 ? -32.287 14.769 50.154 1.00 94.25 171 ALA A O 1
ATOM 1310 N N . GLN A 1 172 ? -30.091 14.576 50.670 1.00 82.69 172 GLN A N 1
ATOM 1311 C CA . GLN A 1 172 ? -30.204 14.306 52.107 1.00 82.69 172 GLN A CA 1
ATOM 1312 C C . GLN A 1 172 ? -30.034 15.598 52.905 1.00 82.69 172 GLN A C 1
ATOM 1314 O O . GLN A 1 172 ? -30.751 15.735 53.919 1.00 82.69 172 GLN A O 1
#

Radius of gyration: 23.38 Å; chains: 1; bounding box: 56×36×78 Å

pLDDT: mean 88.56, std 8.16, range [61.16, 97.69]

Sequence (172 aa):
MHPILASGQRRLLYLASWVLIGLLFAVAWSAAGPGVRFPGALAVVVPPSVFYGFVCLSAWYVCRATPLAARSAVRILGTHAGAAVVATALWMLVWEGWLRVLVGSPAFDAGVLDAYRARSVVLPAAGVLLFWFSGMLHYLLIAFETARRAEARELGYEVLAREAELKALRAQ